Protein AF-A0A9Q0RA51-F1 (afdb_monomer)

Mean predicted aligned error: 15.67 Å

Radius of gyration: 26.25 Å; Cα contacts (8 Å, |Δi|>4): 246; chains: 1; bounding box: 62×31×93 Å

Sequence (171 aa):
MSFWSIKFTDSHTEKLPSGVGLRLTGISLIIENENENQNENQNENQNENQNQNQNQNQNQNQNQNQNQNQNENENINQNQNEIQNQNEIENENKENKEKSDYAFIEIQTKNYRVPLATLRPNICTNFKTNLFFMSKTKIKFNVWKTNSTFIINLMGYYIPIEEEEEEEDLK

InterPro domains:
  IPR041232 Nucleoplasmin-like domain [PF17800] (3-159)

Structure (mmCIF, N/CA/C/O backbone):
data_AF-A0A9Q0RA51-F1
#
_entry.id   AF-A0A9Q0RA51-F1
#
loop_
_atom_site.group_PDB
_atom_site.id
_atom_site.type_symbol
_atom_site.label_atom_id
_atom_site.label_alt_id
_atom_site.label_comp_id
_atom_site.label_asym_id
_atom_site.label_entity_id
_atom_site.label_seq_id
_atom_site.pdbx_PDB_ins_code
_atom_site.Cartn_x
_atom_site.Cartn_y
_atom_site.Cartn_z
_atom_site.occupancy
_atom_site.B_iso_or_equiv
_atom_site.auth_seq_id
_atom_site.auth_comp_id
_atom_site.auth_asym_id
_atom_site.auth_atom_id
_atom_site.pdbx_PDB_model_num
ATOM 1 N N . MET A 1 1 ? -13.437 15.581 9.737 1.00 80.81 1 MET A N 1
ATOM 2 C CA . MET A 1 1 ? -12.569 14.509 9.198 1.00 80.81 1 MET A CA 1
ATOM 3 C C . MET A 1 1 ? -11.249 15.130 8.796 1.00 80.81 1 MET A C 1
ATOM 5 O O . MET A 1 1 ? -11.271 16.191 8.184 1.00 80.81 1 MET A O 1
ATOM 9 N N . SER A 1 2 ? -10.131 14.499 9.143 1.00 88.06 2 SER A N 1
ATOM 10 C CA . SER A 1 2 ? -8.794 15.032 8.847 1.00 88.06 2 SER A CA 1
ATOM 11 C C . SER A 1 2 ? -8.162 14.233 7.716 1.00 88.06 2 SER A C 1
ATOM 13 O O . SER A 1 2 ? -8.120 13.005 7.789 1.00 88.06 2 SER A O 1
ATOM 15 N N . PHE A 1 3 ? -7.705 14.917 6.668 1.00 92.44 3 PHE A N 1
ATOM 16 C CA . PHE A 1 3 ? -6.978 14.293 5.563 1.00 92.44 3 PHE A CA 1
ATOM 17 C C . PHE A 1 3 ? -5.569 13.878 6.004 1.00 92.44 3 PHE A C 1
ATOM 19 O O . PHE A 1 3 ? -4.950 14.554 6.827 1.00 92.44 3 PHE A O 1
ATOM 26 N N . TRP A 1 4 ? -5.060 12.784 5.444 1.00 90.88 4 TRP A N 1
ATOM 27 C CA . TRP A 1 4 ? -3.695 12.319 5.656 1.00 90.88 4 TRP A CA 1
ATOM 28 C C . TRP A 1 4 ? -3.066 11.805 4.361 1.00 90.88 4 TRP A C 1
ATOM 30 O O . TRP A 1 4 ? -3.753 11.312 3.466 1.00 90.88 4 TRP A O 1
ATOM 40 N N . SER A 1 5 ? -1.738 11.907 4.293 1.00 91.88 5 SER A N 1
ATOM 41 C CA . SER A 1 5 ? -0.907 11.386 3.208 1.00 91.88 5 SER A CA 1
ATOM 42 C C . SER A 1 5 ? 0.376 10.821 3.811 1.00 91.88 5 SER A C 1
ATOM 44 O O . SER A 1 5 ? 1.016 11.497 4.615 1.00 91.88 5 SER A O 1
ATOM 46 N N . ILE A 1 6 ? 0.748 9.596 3.444 1.00 90.12 6 ILE A N 1
ATOM 47 C CA . ILE A 1 6 ? 1.961 8.920 3.922 1.00 90.12 6 ILE A CA 1
ATOM 48 C C . ILE A 1 6 ? 2.777 8.488 2.713 1.00 90.12 6 ILE A C 1
ATOM 50 O O . ILE A 1 6 ? 2.277 7.756 1.857 1.00 90.12 6 ILE A O 1
ATOM 54 N N . LYS A 1 7 ? 4.040 8.919 2.672 1.00 92.44 7 LYS A N 1
ATOM 55 C CA . LYS A 1 7 ? 5.005 8.549 1.637 1.00 92.44 7 LYS A CA 1
ATOM 56 C C . LYS A 1 7 ? 5.962 7.481 2.161 1.00 92.44 7 LYS A C 1
ATOM 58 O O . LYS A 1 7 ? 6.516 7.637 3.244 1.00 92.44 7 LYS A O 1
ATOM 63 N N . PHE A 1 8 ? 6.184 6.445 1.364 1.00 89.38 8 PHE A N 1
ATOM 64 C CA . PHE A 1 8 ? 7.149 5.379 1.613 1.00 89.38 8 PHE A CA 1
ATOM 65 C C . PHE A 1 8 ? 8.258 5.474 0.569 1.00 89.38 8 PHE A C 1
ATOM 67 O O . PHE A 1 8 ? 8.010 5.237 -0.614 1.00 89.38 8 PHE A O 1
ATOM 74 N N . THR A 1 9 ? 9.461 5.843 1.006 1.00 87.75 9 THR A N 1
ATOM 75 C CA . THR A 1 9 ? 10.676 5.922 0.175 1.00 87.75 9 THR A CA 1
ATOM 76 C C . THR A 1 9 ? 11.532 4.666 0.281 1.00 87.75 9 THR A C 1
ATOM 78 O O . THR A 1 9 ? 12.479 4.500 -0.478 1.00 87.75 9 THR A O 1
ATOM 81 N N . ASP A 1 10 ? 11.197 3.748 1.178 1.00 84.69 10 ASP A N 1
ATOM 82 C CA . ASP A 1 10 ? 11.805 2.439 1.368 1.00 84.69 10 ASP A CA 1
ATOM 83 C C . ASP A 1 10 ? 10.722 1.397 1.709 1.00 84.69 10 ASP A C 1
ATOM 85 O O . ASP A 1 10 ? 9.533 1.706 1.836 1.00 84.69 10 ASP A O 1
ATOM 89 N N . SER A 1 11 ? 11.121 0.126 1.767 1.00 82.88 11 SER A N 1
ATOM 90 C CA . SER A 1 11 ? 10.237 -0.923 2.276 1.00 82.88 11 SER A CA 1
ATOM 91 C C . SER A 1 11 ? 10.123 -0.752 3.792 1.00 82.88 11 SER A C 1
ATOM 93 O O . SER A 1 11 ? 11.065 -1.061 4.520 1.00 82.88 11 SER A O 1
ATOM 95 N N . HIS A 1 12 ? 8.983 -0.251 4.263 1.00 80.69 12 HIS A N 1
ATOM 96 C CA . HIS A 1 12 ? 8.779 0.150 5.659 1.00 80.69 12 HIS A CA 1
ATOM 97 C C . HIS A 1 12 ? 7.382 -0.228 6.165 1.00 80.69 12 HIS A C 1
ATOM 99 O O . HIS A 1 12 ? 6.472 -0.554 5.394 1.00 80.69 12 HIS A O 1
ATOM 105 N N . THR A 1 13 ? 7.229 -0.197 7.491 1.00 84.38 13 THR A N 1
ATOM 106 C CA . THR A 1 13 ? 5.968 -0.404 8.194 1.00 84.38 13 THR A CA 1
ATOM 107 C C . THR A 1 13 ? 5.533 0.846 8.951 1.00 84.38 13 THR A C 1
ATOM 109 O O . THR A 1 13 ? 6.062 1.130 10.028 1.00 84.38 13 THR A O 1
ATOM 112 N N . GLU A 1 14 ? 4.484 1.520 8.482 1.00 83.00 14 GLU A N 1
ATOM 113 C CA . GLU A 1 14 ? 3.940 2.688 9.184 1.00 83.00 14 GLU A CA 1
ATOM 114 C C . GLU A 1 14 ? 2.807 2.298 10.136 1.00 83.00 14 GLU A C 1
ATOM 116 O O . GLU A 1 14 ? 1.922 1.519 9.768 1.00 83.00 14 GLU A O 1
ATOM 121 N N . LYS A 1 15 ? 2.833 2.819 11.372 1.00 84.56 15 LYS A N 1
ATOM 122 C CA . LYS A 1 15 ? 1.838 2.515 12.413 1.00 84.56 15 LYS A CA 1
ATOM 123 C C . LYS A 1 15 ? 0.894 3.687 12.605 1.00 84.56 15 LYS A C 1
ATOM 125 O O . LYS A 1 15 ? 1.327 4.780 12.946 1.00 84.56 15 LYS A O 1
ATOM 130 N N . LEU A 1 16 ? -0.400 3.413 12.533 1.00 81.69 16 LEU A N 1
ATOM 131 C CA . LEU A 1 16 ? -1.425 4.414 12.786 1.00 81.69 16 LEU A CA 1
ATOM 132 C C . LEU A 1 16 ? -1.996 4.350 14.208 1.00 81.69 16 LEU A C 1
ATOM 134 O O . LEU A 1 16 ? -1.897 3.300 14.865 1.00 81.69 16 LEU A O 1
ATOM 138 N N . PRO A 1 17 ? -2.581 5.466 14.695 1.00 76.75 17 PRO A N 1
ATOM 139 C CA . PRO A 1 17 ? -3.253 5.506 15.987 1.00 76.75 17 PRO A CA 1
ATOM 140 C C . PRO A 1 17 ? -4.320 4.412 16.102 1.00 76.75 17 PRO A C 1
ATOM 142 O O . PRO A 1 17 ? -4.916 3.990 15.112 1.00 76.75 17 PRO A O 1
ATOM 145 N N . SER A 1 18 ? -4.551 3.932 17.320 1.00 81.25 18 SER A N 1
ATOM 146 C CA . SER A 1 18 ? -5.706 3.086 17.635 1.00 81.25 18 SER A CA 1
ATOM 147 C C . SER A 1 18 ? -6.956 3.940 17.845 1.00 81.25 18 SER A C 1
ATOM 149 O O . SER A 1 18 ? -6.833 5.115 18.179 1.00 81.25 18 SER A O 1
ATOM 151 N N . GLY A 1 19 ? -8.143 3.343 17.700 1.00 80.06 19 GLY A N 1
ATOM 152 C CA . GLY A 1 19 ? -9.408 4.032 17.994 1.00 80.06 19 GLY A CA 1
ATOM 153 C C . GLY A 1 19 ? -9.834 5.031 16.917 1.00 80.06 19 GLY A C 1
ATOM 154 O O . GLY A 1 19 ? -10.668 5.891 17.166 1.00 80.06 19 GLY A O 1
ATOM 155 N N . VAL A 1 20 ? -9.267 4.924 15.712 1.00 82.06 20 VAL A N 1
ATOM 156 C CA . VAL A 1 20 ? -9.649 5.741 14.557 1.00 82.06 20 VAL A CA 1
ATOM 157 C C . VAL A 1 20 ? -10.140 4.845 13.425 1.00 82.06 20 VAL A C 1
ATOM 159 O O . VAL A 1 20 ? -9.582 3.775 13.164 1.00 82.06 20 VAL A O 1
ATOM 162 N N . GLY A 1 21 ? -11.189 5.285 12.740 1.00 87.81 21 GLY A N 1
ATOM 163 C CA . GLY A 1 21 ? -11.559 4.767 11.435 1.00 87.81 21 GLY A CA 1
ATOM 164 C C . GLY A 1 21 ? -10.628 5.346 10.376 1.00 87.81 21 GLY A C 1
ATOM 165 O O . GLY A 1 21 ? -10.218 6.506 10.448 1.00 87.81 21 GLY A O 1
ATOM 166 N N . LEU A 1 22 ? -10.285 4.548 9.374 1.00 90.44 22 LEU A N 1
ATOM 167 C CA . LEU A 1 22 ? -9.465 4.977 8.248 1.00 90.44 22 LEU A CA 1
ATOM 168 C C . LEU A 1 22 ? -10.226 4.776 6.957 1.00 90.44 22 LEU A C 1
ATOM 170 O O . LEU A 1 22 ? -10.658 3.667 6.656 1.00 90.44 22 LEU A O 1
ATOM 174 N N . ARG A 1 23 ? -10.326 5.834 6.161 1.00 92.44 23 ARG A N 1
ATOM 175 C CA . ARG A 1 23 ? -10.794 5.752 4.782 1.00 92.44 23 ARG A CA 1
ATOM 176 C C . ARG A 1 23 ? -9.617 5.958 3.848 1.00 92.44 23 ARG A C 1
ATOM 178 O O . ARG A 1 23 ? -9.116 7.073 3.756 1.00 92.44 23 ARG A O 1
ATOM 185 N N . LEU A 1 24 ? -9.181 4.902 3.173 1.00 92.06 24 LEU A N 1
ATOM 186 C CA . LEU A 1 24 ? -8.160 4.970 2.134 1.00 92.06 24 LEU A CA 1
ATOM 187 C C . LEU A 1 24 ? -8.831 5.348 0.813 1.00 92.06 24 LEU A C 1
ATOM 189 O O . LEU A 1 24 ? -9.763 4.667 0.379 1.00 92.06 24 LEU A O 1
ATOM 193 N N . THR A 1 25 ? -8.364 6.428 0.191 1.00 94.19 25 THR A N 1
ATOM 194 C CA . THR A 1 25 ? -8.948 6.955 -1.051 1.00 94.19 25 THR A CA 1
ATOM 195 C C . THR A 1 25 ? -8.041 6.792 -2.263 1.00 94.19 25 THR A C 1
ATOM 197 O O . THR A 1 25 ? -8.520 6.730 -3.397 1.00 94.19 25 THR A O 1
ATOM 200 N N . GLY A 1 26 ? -6.73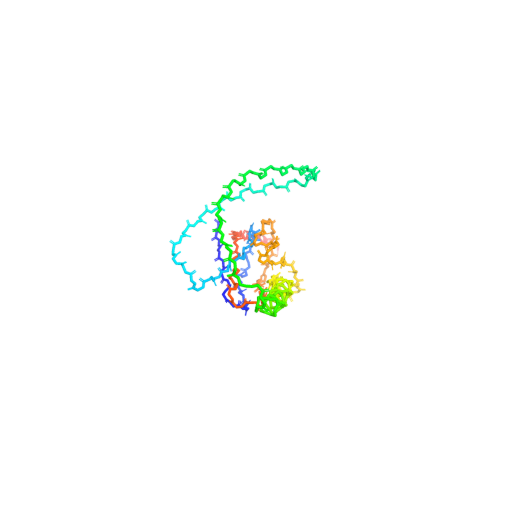3 6.664 -2.045 1.00 93.44 26 GLY A N 1
ATOM 201 C CA . GLY A 1 26 ? -5.784 6.513 -3.135 1.00 93.44 26 GLY A CA 1
ATOM 202 C C . GLY A 1 26 ? -4.468 5.883 -2.711 1.00 93.44 26 GLY A C 1
ATOM 203 O O . GLY A 1 26 ? -4.010 6.039 -1.577 1.00 93.44 26 GLY A O 1
ATOM 204 N N . ILE A 1 27 ? -3.871 5.182 -3.666 1.00 93.25 27 ILE A N 1
ATOM 205 C CA . ILE A 1 27 ? -2.516 4.645 -3.619 1.00 93.25 27 ILE A CA 1
ATOM 206 C C . ILE A 1 27 ? -1.839 5.074 -4.920 1.00 93.25 27 ILE A C 1
ATOM 208 O O . ILE A 1 27 ? -2.378 4.824 -5.999 1.00 93.25 27 ILE A O 1
ATOM 212 N N . SER A 1 28 ? -0.671 5.694 -4.827 1.00 92.88 28 SER A N 1
ATOM 213 C CA . SER A 1 28 ? 0.093 6.159 -5.985 1.00 92.88 28 SER A CA 1
ATOM 214 C C . SER A 1 28 ? 1.535 5.671 -5.915 1.00 92.88 28 SER A C 1
ATOM 216 O O . SER A 1 28 ? 2.126 5.647 -4.841 1.00 92.88 28 SER A O 1
ATOM 218 N N . LEU A 1 29 ? 2.095 5.313 -7.063 1.00 92.06 29 LEU A N 1
ATOM 219 C CA . LEU A 1 29 ? 3.494 4.990 -7.299 1.00 92.06 29 LEU A CA 1
ATOM 220 C C . LEU A 1 29 ? 4.119 6.140 -8.089 1.00 92.06 29 LEU A C 1
ATOM 222 O O . LEU A 1 29 ? 3.664 6.479 -9.180 1.00 92.06 29 LEU A O 1
ATOM 226 N N . ILE A 1 30 ? 5.169 6.716 -7.523 1.00 90.94 30 ILE A N 1
ATOM 227 C CA . ILE A 1 30 ? 5.984 7.780 -8.100 1.00 90.94 30 ILE A CA 1
ATOM 228 C C . ILE A 1 30 ? 7.389 7.206 -8.290 1.00 90.94 30 ILE A C 1
ATOM 230 O O . ILE A 1 30 ? 7.863 6.450 -7.445 1.00 90.94 30 ILE A O 1
ATOM 234 N N . ILE A 1 31 ? 8.044 7.536 -9.398 1.00 87.06 31 ILE A N 1
ATOM 235 C CA . ILE A 1 31 ? 9.407 7.088 -9.695 1.00 87.06 31 ILE A CA 1
ATOM 236 C C . ILE A 1 31 ? 10.312 8.308 -9.572 1.00 87.06 31 ILE A C 1
ATOM 238 O O . ILE A 1 31 ? 10.120 9.281 -10.301 1.00 87.06 31 ILE A O 1
ATOM 242 N N . GLU A 1 32 ? 11.262 8.279 -8.640 1.00 80.62 32 GLU A N 1
ATOM 243 C CA . GLU A 1 32 ? 12.309 9.300 -8.581 1.00 80.62 32 GLU A CA 1
ATOM 244 C C . GLU A 1 32 ? 13.327 9.031 -9.690 1.00 80.62 32 GLU A C 1
ATOM 246 O O . GLU A 1 32 ? 14.146 8.119 -9.594 1.00 80.62 32 GLU A O 1
ATOM 251 N N . ASN A 1 33 ? 13.270 9.822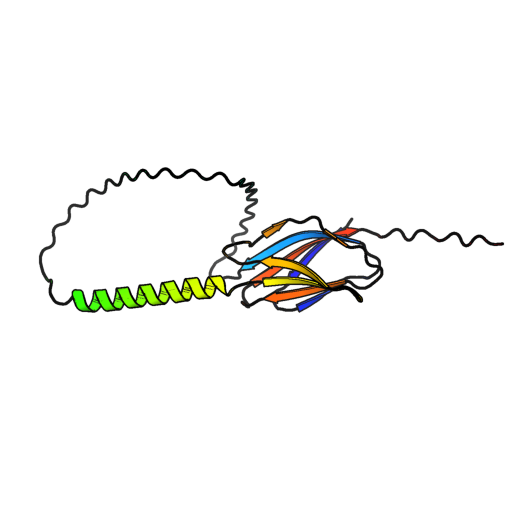 -10.760 1.00 71.81 33 ASN A N 1
ATOM 252 C CA . ASN A 1 33 ? 14.371 9.904 -11.710 1.00 71.81 33 ASN A CA 1
ATOM 253 C C . ASN A 1 33 ? 15.376 10.932 -11.175 1.00 71.81 33 ASN A C 1
ATOM 255 O O . ASN A 1 33 ? 15.027 12.094 -10.990 1.00 71.81 33 ASN A O 1
ATOM 259 N N . GLU A 1 34 ? 16.628 10.523 -10.950 1.00 50.34 34 GLU A N 1
ATOM 260 C CA . GLU A 1 34 ? 17.704 11.412 -10.466 1.00 50.34 34 GLU A CA 1
ATOM 261 C C . GLU A 1 34 ? 18.098 12.513 -11.475 1.00 50.34 34 GLU A C 1
ATOM 263 O O . GLU A 1 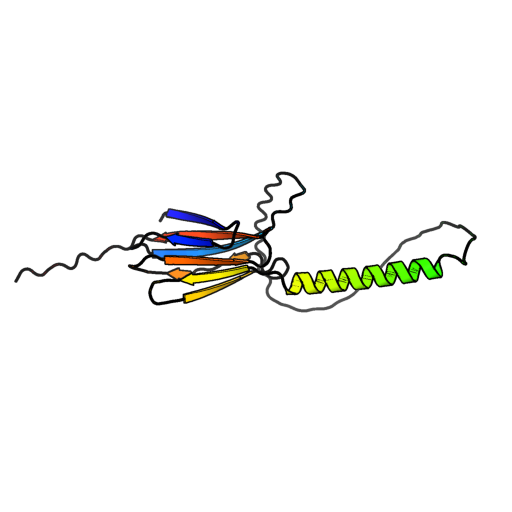34 ? 18.866 13.411 -11.138 1.00 50.34 34 GLU A O 1
ATOM 268 N N . ASN A 1 35 ? 17.543 12.495 -12.693 1.00 47.88 35 ASN A N 1
ATOM 269 C CA . ASN A 1 35 ? 17.740 13.530 -13.701 1.00 47.88 35 ASN A CA 1
ATOM 270 C C . ASN A 1 35 ? 16.422 14.256 -14.020 1.00 47.88 35 ASN A C 1
ATOM 272 O O . ASN A 1 35 ? 15.499 13.658 -14.566 1.00 47.88 35 ASN A O 1
ATOM 276 N N . GLU A 1 36 ? 16.449 15.564 -13.746 1.00 39.25 36 GLU A N 1
ATOM 277 C CA . GLU A 1 36 ? 15.548 16.654 -14.161 1.00 39.25 36 GLU A CA 1
ATOM 278 C C . GLU A 1 36 ? 14.556 17.214 -13.125 1.00 39.25 36 GLU A C 1
ATOM 280 O O . GLU A 1 36 ? 13.541 16.625 -12.775 1.00 39.25 36 GLU A O 1
ATOM 285 N N . ASN A 1 37 ? 14.902 18.437 -12.699 1.00 37.09 37 ASN A N 1
ATOM 286 C CA . ASN A 1 37 ? 14.069 19.629 -12.529 1.00 37.09 37 ASN A CA 1
ATOM 287 C C . ASN A 1 37 ? 12.614 19.467 -12.072 1.00 37.09 37 ASN A C 1
ATOM 289 O O . ASN A 1 37 ? 11.775 18.858 -12.725 1.00 37.09 37 ASN A O 1
ATOM 293 N N . GLN A 1 38 ? 12.314 20.224 -11.014 1.00 37.22 38 GLN A N 1
ATOM 294 C CA . GLN A 1 38 ? 10.992 20.681 -10.596 1.00 37.22 38 GLN A CA 1
ATOM 295 C C . GLN A 1 38 ? 10.066 20.975 -11.789 1.00 37.22 38 GLN A C 1
ATOM 297 O O . GLN A 1 38 ? 10.051 22.080 -12.322 1.00 37.22 38 GLN A O 1
ATOM 302 N N . ASN A 1 39 ? 9.253 20.001 -12.178 1.00 35.75 39 ASN A N 1
ATOM 303 C CA . ASN A 1 39 ? 8.016 20.253 -12.893 1.00 35.75 39 ASN A CA 1
ATOM 304 C C . ASN A 1 39 ? 6.907 19.583 -12.092 1.00 35.75 39 ASN A C 1
ATOM 306 O O . ASN A 1 39 ? 6.676 18.377 -12.175 1.00 35.75 39 ASN A O 1
ATOM 310 N N . GLU A 1 40 ? 6.244 20.399 -11.275 1.00 38.56 40 GLU A N 1
ATOM 311 C CA . GLU A 1 40 ? 4.941 20.113 -10.688 1.00 38.56 40 GLU A CA 1
ATOM 312 C C . GLU A 1 40 ? 3.912 19.929 -11.813 1.00 38.56 40 GLU A C 1
ATOM 314 O O . GLU A 1 40 ? 3.090 20.799 -12.077 1.00 38.56 40 GLU A O 1
ATOM 319 N N . ASN A 1 41 ? 3.930 18.789 -12.502 1.00 35.44 41 ASN A N 1
ATOM 320 C CA . ASN A 1 41 ? 2.797 18.402 -13.329 1.00 35.44 41 ASN A CA 1
ATOM 321 C C . ASN A 1 41 ? 1.762 17.725 -12.432 1.00 35.44 41 ASN A C 1
ATOM 323 O O . ASN A 1 41 ? 1.742 16.504 -12.259 1.00 35.44 41 ASN A O 1
ATOM 327 N N . GLN A 1 42 ? 0.874 18.552 -11.876 1.00 40.44 42 GLN A N 1
ATOM 328 C CA . GLN A 1 42 ? -0.486 18.154 -11.524 1.00 40.44 42 GLN A CA 1
ATOM 329 C C . GLN A 1 42 ? -1.207 17.687 -12.798 1.00 40.44 42 GLN A C 1
ATOM 331 O O . GLN A 1 42 ? -2.011 18.410 -13.373 1.00 40.44 42 GLN A O 1
ATOM 336 N N . ASN A 1 43 ? -0.918 16.476 -13.274 1.00 34.94 43 ASN A N 1
ATOM 337 C CA . ASN A 1 43 ? -1.755 15.854 -14.290 1.00 34.94 43 ASN A CA 1
ATOM 338 C C . ASN A 1 43 ? -2.926 15.157 -13.593 1.00 34.94 43 ASN A C 1
ATOM 340 O O . ASN A 1 43 ? -2.879 13.967 -13.273 1.00 34.94 43 ASN A O 1
ATOM 344 N N . GLU A 1 44 ? -3.998 15.923 -13.378 1.00 38.62 44 GLU A N 1
ATOM 345 C CA . GLU A 1 44 ? -5.361 15.410 -13.245 1.00 38.62 44 GLU A CA 1
ATOM 346 C C . GLU A 1 44 ? -5.787 14.732 -14.559 1.00 38.62 44 GLU A C 1
ATOM 348 O O . GLU A 1 44 ? -6.635 15.230 -15.289 1.00 38.62 44 GLU A O 1
ATOM 353 N N . ASN A 1 45 ? -5.222 13.569 -14.888 1.00 34.06 45 ASN A N 1
ATOM 354 C CA . ASN A 1 45 ? -5.797 12.742 -15.944 1.00 34.06 45 ASN A CA 1
ATOM 355 C C . ASN A 1 45 ? -6.875 11.838 -15.342 1.00 34.06 45 ASN A C 1
ATOM 357 O O . ASN A 1 45 ? -6.620 10.731 -14.860 1.00 34.06 45 ASN A O 1
ATOM 361 N N . GLN A 1 46 ? -8.112 12.340 -15.375 1.00 37.91 46 GLN A N 1
ATOM 362 C CA . GLN A 1 46 ? -9.315 11.514 -15.402 1.00 37.91 46 GLN A CA 1
ATOM 363 C C . GLN A 1 46 ? -9.323 10.709 -16.710 1.00 37.91 46 GLN A C 1
ATOM 365 O O . GLN A 1 46 ? -9.930 11.121 -17.688 1.00 37.91 46 GLN A O 1
ATOM 370 N N . ASN A 1 47 ? -8.650 9.559 -16.743 1.00 33.44 47 ASN A N 1
ATOM 371 C CA . ASN A 1 47 ? -8.901 8.570 -17.789 1.00 33.44 47 ASN A CA 1
ATOM 372 C C . ASN A 1 47 ? -9.910 7.544 -17.264 1.00 33.44 47 ASN A C 1
ATOM 374 O O . ASN A 1 47 ? -9.548 6.515 -16.694 1.00 33.44 47 ASN A O 1
ATOM 378 N N . GLU A 1 48 ? -11.194 7.848 -17.458 1.00 41.50 48 GLU A N 1
ATOM 379 C CA . GLU A 1 48 ? -12.206 6.819 -17.679 1.00 41.50 48 GLU A CA 1
ATOM 380 C C . GLU A 1 48 ? -11.913 6.197 -19.046 1.00 41.50 48 GLU A C 1
ATOM 382 O O . GLU A 1 48 ? -12.337 6.727 -20.067 1.00 41.50 48 GLU A O 1
ATOM 387 N N . ASN A 1 49 ? -11.164 5.095 -19.096 1.00 34.06 49 ASN A N 1
ATOM 388 C CA . ASN A 1 49 ? -11.092 4.315 -20.327 1.00 34.06 49 ASN A CA 1
ATOM 389 C C . ASN A 1 49 ? -11.852 3.004 -20.144 1.00 34.06 49 ASN A C 1
ATOM 391 O O . ASN A 1 49 ? -11.339 2.007 -19.632 1.00 34.06 49 ASN A O 1
ATOM 395 N N . GLN A 1 50 ? -13.123 3.060 -20.549 1.00 37.94 50 GLN A N 1
ATOM 396 C CA . GLN A 1 50 ? -13.904 1.894 -20.921 1.00 37.94 50 GLN A CA 1
ATOM 397 C C . GLN A 1 50 ? -13.241 1.245 -22.137 1.00 37.94 50 GLN A C 1
ATOM 399 O O . GLN A 1 50 ? -13.015 1.872 -23.167 1.00 37.94 50 GLN A O 1
ATOM 404 N N . ASN A 1 51 ? -12.939 -0.038 -22.003 1.00 35.03 51 ASN A N 1
ATOM 405 C CA . ASN A 1 51 ? -12.477 -0.895 -23.082 1.00 35.03 51 ASN A CA 1
ATOM 406 C C . ASN A 1 51 ? -13.487 -0.881 -24.250 1.00 35.03 51 ASN A C 1
ATOM 408 O O . ASN A 1 51 ? -14.562 -1.464 -24.115 1.00 35.0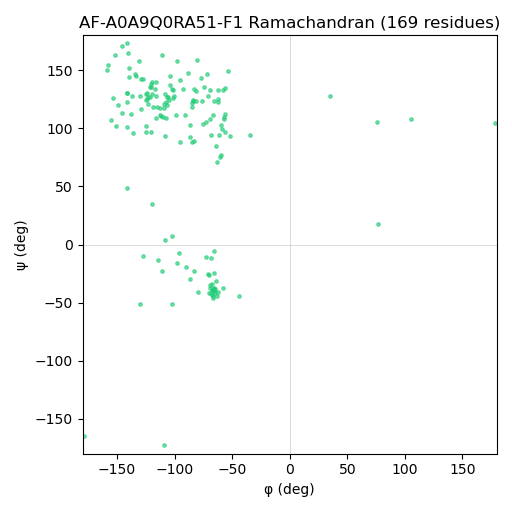3 51 ASN A O 1
ATOM 412 N N . GLN A 1 52 ? -13.132 -0.312 -25.407 1.00 33.34 52 GLN A N 1
ATOM 413 C CA . GLN A 1 52 ? -13.661 -0.760 -26.699 1.00 33.34 52 GLN A CA 1
ATOM 414 C C . GLN A 1 52 ? -12.556 -0.799 -27.755 1.00 33.34 52 GLN A C 1
ATOM 416 O O . GLN A 1 52 ? -11.997 0.200 -28.190 1.00 33.34 52 GLN A O 1
ATOM 421 N N . ASN A 1 53 ? -12.259 -2.031 -28.139 1.00 37.00 53 ASN A N 1
ATOM 422 C CA . ASN A 1 53 ? -11.382 -2.440 -29.214 1.00 37.00 53 ASN A CA 1
ATOM 423 C C . ASN A 1 53 ? -11.992 -2.005 -30.562 1.00 37.00 53 ASN A C 1
ATOM 425 O O . ASN A 1 53 ? -13.104 -2.437 -30.863 1.00 37.00 53 ASN A O 1
ATOM 429 N N . GLN A 1 54 ? -11.282 -1.235 -31.392 1.00 31.91 54 GLN A N 1
ATOM 430 C CA . GLN A 1 54 ? -11.458 -1.271 -32.850 1.00 31.91 54 GLN A CA 1
ATOM 431 C C . GLN A 1 54 ? -10.184 -0.807 -33.569 1.00 31.91 54 GLN A C 1
ATOM 433 O O . GLN A 1 54 ? -9.817 0.363 -33.597 1.00 31.91 54 GLN A O 1
ATOM 438 N N . ASN A 1 55 ? -9.515 -1.795 -34.154 1.00 36.81 55 ASN A N 1
ATOM 439 C CA . ASN A 1 55 ? -8.421 -1.682 -35.107 1.00 36.81 55 ASN A CA 1
ATOM 440 C C . ASN A 1 55 ? -8.908 -0.964 -36.380 1.00 36.81 55 ASN A C 1
ATOM 442 O O . ASN A 1 55 ? -9.788 -1.506 -37.044 1.00 36.81 55 ASN A O 1
ATOM 446 N N . GLN A 1 56 ? -8.295 0.155 -36.785 1.00 30.08 56 GLN A N 1
ATOM 447 C CA . GLN A 1 56 ? -8.136 0.502 -38.205 1.00 30.08 56 GLN A CA 1
ATOM 448 C C . GLN A 1 56 ? -6.815 1.241 -38.441 1.00 30.08 56 GLN A C 1
ATOM 450 O O . GLN A 1 56 ? -6.582 2.357 -37.992 1.00 30.08 56 GLN A O 1
ATOM 455 N N . ASN A 1 57 ? -5.954 0.549 -39.175 1.00 35.75 57 ASN A N 1
ATOM 456 C CA . ASN A 1 57 ? -4.658 0.969 -39.669 1.00 35.75 57 ASN A CA 1
ATOM 457 C C . ASN A 1 57 ? -4.871 1.800 -40.951 1.00 35.75 57 ASN A C 1
ATOM 459 O O . ASN A 1 57 ? -5.444 1.268 -41.901 1.00 35.75 57 ASN A O 1
ATOM 463 N N . GLN A 1 58 ? -4.391 3.047 -41.028 1.00 30.30 58 GLN A N 1
ATOM 464 C CA . GLN A 1 58 ? -4.087 3.702 -42.311 1.00 30.30 58 GLN A CA 1
ATOM 465 C C . GLN A 1 58 ? -2.810 4.542 -42.204 1.00 30.30 58 GLN A C 1
ATOM 467 O O . GLN A 1 58 ? -2.792 5.659 -41.697 1.00 30.30 58 GLN A O 1
ATOM 472 N N . ASN A 1 59 ? -1.735 3.954 -42.724 1.00 34.22 59 ASN A N 1
ATOM 473 C CA . ASN A 1 59 ? -0.468 4.594 -43.047 1.00 34.22 59 ASN A CA 1
ATOM 474 C C . ASN A 1 59 ? -0.645 5.513 -44.271 1.00 34.22 59 ASN A C 1
ATOM 476 O O . ASN A 1 59 ? -1.038 5.028 -45.332 1.00 34.22 59 ASN A O 1
ATOM 480 N N . GLN A 1 60 ? -0.243 6.783 -44.177 1.00 30.52 60 GLN A N 1
ATOM 481 C CA . GLN A 1 60 ? 0.247 7.545 -45.332 1.00 30.52 60 GLN A CA 1
ATOM 482 C C . GLN A 1 60 ? 1.501 8.331 -44.939 1.00 30.52 60 GLN A C 1
ATOM 484 O O . GLN A 1 60 ? 1.439 9.425 -44.389 1.00 30.52 60 GLN A O 1
ATOM 489 N N . ASN A 1 61 ? 2.653 7.735 -45.244 1.00 30.73 61 ASN A N 1
ATOM 490 C CA . ASN A 1 61 ? 3.953 8.392 -45.259 1.00 30.73 61 ASN A CA 1
ATOM 491 C C . ASN A 1 61 ? 4.124 9.094 -46.618 1.00 30.73 61 ASN A C 1
ATOM 493 O O . ASN A 1 61 ? 4.093 8.429 -47.653 1.00 30.73 61 ASN A O 1
ATOM 497 N N . GLN A 1 62 ? 4.368 10.405 -46.627 1.00 30.47 62 GLN A N 1
ATOM 498 C CA . GLN A 1 62 ? 5.028 11.084 -47.746 1.00 30.47 62 GLN A CA 1
ATOM 499 C C . GLN A 1 62 ? 6.300 11.750 -47.225 1.00 30.47 62 GLN A C 1
ATOM 501 O O . GLN A 1 62 ? 6.261 12.851 -46.689 1.00 30.47 62 GLN A O 1
ATOM 506 N N . ASN A 1 63 ? 7.433 11.068 -47.397 1.00 30.34 63 ASN A N 1
ATOM 507 C CA . ASN A 1 63 ? 8.760 11.653 -47.244 1.00 30.34 63 ASN A CA 1
ATOM 508 C C . ASN A 1 63 ? 9.396 11.727 -48.638 1.00 30.34 63 ASN A C 1
ATOM 510 O O . ASN A 1 63 ? 9.720 10.697 -49.229 1.00 30.34 63 ASN A O 1
ATOM 514 N N . GLN A 1 64 ? 9.555 12.937 -49.179 1.00 31.92 64 GLN A N 1
ATOM 515 C CA . GLN A 1 64 ? 10.451 13.183 -50.308 1.00 31.92 64 GLN A CA 1
ATOM 516 C C . GLN A 1 64 ? 11.846 13.457 -49.745 1.00 31.92 64 GLN A C 1
ATOM 518 O O . GLN A 1 64 ? 12.109 14.548 -49.252 1.00 31.92 64 GLN A O 1
ATOM 523 N N . ASN A 1 65 ? 12.739 12.471 -49.827 1.00 31.89 65 ASN A N 1
ATOM 524 C CA . ASN A 1 65 ? 14.168 12.672 -49.605 1.00 31.89 65 ASN A CA 1
ATOM 525 C C . ASN A 1 65 ? 14.892 12.470 -50.939 1.00 31.89 65 ASN A C 1
ATOM 527 O O . ASN A 1 65 ? 14.967 11.354 -51.450 1.00 31.89 65 ASN A O 1
ATOM 531 N N . GLN A 1 66 ? 15.421 13.553 -51.506 1.00 38.69 66 GLN A N 1
ATOM 532 C CA . GLN A 1 66 ? 16.519 13.481 -52.462 1.00 38.69 66 GLN A CA 1
ATOM 533 C C . GLN A 1 66 ? 17.803 13.783 -51.698 1.00 38.69 66 GLN A C 1
ATOM 535 O O . GLN A 1 66 ? 18.025 14.918 -51.294 1.00 38.69 66 GLN A O 1
ATOM 540 N N . ASN A 1 67 ? 18.661 12.781 -51.530 1.00 32.88 67 ASN A N 1
ATOM 541 C CA . ASN A 1 67 ? 20.092 13.036 -51.504 1.00 32.88 67 ASN A CA 1
ATOM 542 C C . ASN A 1 67 ? 20.846 11.829 -52.056 1.00 32.88 67 ASN A C 1
ATOM 544 O O . ASN A 1 67 ? 20.731 10.708 -51.564 1.00 32.88 67 ASN A O 1
ATOM 548 N N . GLN A 1 68 ? 21.579 12.096 -53.133 1.00 42.06 68 GLN A N 1
ATOM 549 C CA . GLN A 1 68 ? 22.577 11.214 -53.712 1.00 42.06 68 GLN A CA 1
ATOM 550 C C . GLN A 1 68 ? 23.769 11.138 -52.755 1.00 42.06 68 GLN A C 1
ATOM 552 O O . GLN A 1 68 ? 24.275 12.175 -52.341 1.00 42.06 68 GLN A O 1
ATOM 557 N N . ASN A 1 69 ? 24.261 9.935 -52.468 1.00 34.75 69 ASN A N 1
ATOM 558 C CA . ASN A 1 69 ? 25.695 9.728 -52.292 1.00 34.75 69 ASN A CA 1
ATOM 559 C C . ASN A 1 69 ? 26.071 8.281 -52.623 1.00 34.75 69 ASN A C 1
ATOM 561 O O . ASN A 1 69 ? 25.472 7.329 -52.126 1.00 34.75 69 ASN A O 1
ATOM 565 N N . GLN A 1 70 ? 27.037 8.157 -53.531 1.00 42.31 70 GLN A N 1
ATOM 566 C CA . GLN A 1 70 ? 27.674 6.919 -53.966 1.00 42.31 70 GLN A CA 1
ATOM 567 C C . GLN A 1 70 ? 28.872 6.585 -53.061 1.00 42.31 70 GLN A C 1
ATOM 569 O O . GLN A 1 70 ? 29.603 7.484 -52.661 1.00 42.31 70 GLN A O 1
ATOM 574 N N . ASN A 1 71 ? 29.094 5.273 -52.900 1.00 40.97 71 ASN A N 1
ATOM 575 C CA . ASN A 1 71 ? 30.316 4.560 -52.492 1.00 40.97 71 ASN A CA 1
ATOM 576 C C . ASN A 1 71 ? 30.740 4.562 -51.010 1.00 40.97 71 ASN A C 1
ATOM 578 O O . ASN A 1 71 ? 31.327 5.519 -50.529 1.00 40.97 71 ASN A O 1
ATOM 582 N N . GLU A 1 72 ? 30.539 3.418 -50.337 1.00 40.31 72 GLU A N 1
ATOM 583 C CA . GLU A 1 72 ? 31.591 2.441 -49.950 1.00 40.31 72 GLU A CA 1
ATOM 584 C C . GLU A 1 72 ? 30.937 1.284 -49.160 1.00 40.31 72 GLU A C 1
ATOM 586 O O . GLU A 1 72 ? 30.521 1.450 -48.017 1.00 40.31 72 GLU A O 1
ATOM 591 N N . ASN A 1 73 ? 30.765 0.114 -49.789 1.00 47.97 73 ASN A N 1
ATOM 592 C CA . ASN A 1 73 ? 29.734 -0.859 -49.394 1.00 47.97 73 ASN A CA 1
ATOM 593 C C . ASN A 1 73 ? 30.250 -2.245 -48.961 1.00 47.97 73 ASN A C 1
ATOM 595 O O . ASN A 1 73 ? 29.586 -3.240 -49.234 1.00 47.97 73 ASN A O 1
ATOM 599 N N . GLU A 1 74 ? 31.405 -2.351 -48.294 1.00 47.41 74 GLU A N 1
ATOM 600 C CA . GLU A 1 74 ? 31.900 -3.678 -47.860 1.00 47.41 74 GLU A CA 1
ATOM 601 C C . GLU A 1 74 ? 32.262 -3.820 -46.372 1.00 47.41 74 GLU A C 1
ATOM 603 O O . GLU A 1 74 ? 32.376 -4.946 -45.901 1.00 47.41 74 GLU A O 1
ATOM 608 N N . ASN A 1 75 ? 32.315 -2.740 -45.579 1.00 44.28 75 ASN A N 1
ATOM 609 C CA . ASN A 1 75 ? 32.619 -2.834 -44.134 1.00 44.28 75 ASN A CA 1
ATOM 610 C C . ASN A 1 75 ? 31.413 -2.572 -43.203 1.00 44.28 75 ASN A C 1
ATOM 612 O O . ASN A 1 75 ? 31.545 -2.559 -41.982 1.00 44.28 75 ASN A O 1
ATOM 616 N N . ILE A 1 76 ? 30.217 -2.366 -43.767 1.00 47.34 76 ILE A N 1
ATOM 617 C CA . ILE A 1 76 ? 29.002 -2.018 -43.006 1.00 47.34 76 ILE A CA 1
ATOM 618 C C . ILE A 1 76 ? 28.258 -3.269 -42.496 1.00 47.34 76 ILE A C 1
ATOM 620 O O . ILE A 1 76 ? 27.658 -3.232 -41.423 1.00 47.34 76 ILE A O 1
ATOM 624 N N . ASN A 1 77 ? 28.345 -4.405 -43.200 1.00 44.75 77 ASN A N 1
ATOM 625 C CA . ASN A 1 77 ? 27.536 -5.592 -42.881 1.00 44.75 77 ASN A CA 1
ATOM 626 C C . ASN A 1 77 ? 27.940 -6.328 -41.590 1.00 44.75 77 ASN A C 1
ATOM 628 O O . ASN A 1 77 ? 27.098 -6.989 -40.989 1.00 44.75 77 ASN A O 1
ATOM 632 N N . GLN A 1 78 ? 29.195 -6.233 -41.135 1.00 46.97 78 GLN A N 1
ATOM 633 C CA . GLN A 1 78 ? 29.592 -6.834 -39.850 1.00 46.97 78 GLN A CA 1
ATOM 634 C C . GLN A 1 78 ? 29.185 -5.951 -38.666 1.00 46.97 78 GLN A C 1
ATOM 636 O O . GLN A 1 78 ? 28.619 -6.450 -37.697 1.00 46.97 78 GLN A O 1
ATOM 641 N N . ASN A 1 79 ? 29.355 -4.633 -38.795 1.00 46.56 79 ASN A N 1
ATOM 642 C CA . ASN A 1 79 ? 28.976 -3.679 -37.752 1.00 46.56 79 ASN A CA 1
ATOM 643 C C . ASN A 1 79 ? 27.449 -3.601 -37.556 1.00 46.56 79 ASN A C 1
ATOM 645 O O . ASN A 1 79 ? 26.975 -3.445 -36.435 1.00 46.56 79 ASN A O 1
ATOM 649 N N . GLN A 1 80 ? 26.654 -3.761 -38.623 1.00 49.47 80 GLN A N 1
ATOM 650 C CA . GLN A 1 80 ? 25.190 -3.788 -38.510 1.00 49.47 80 GLN A CA 1
ATOM 651 C C . GLN A 1 80 ? 24.665 -5.016 -37.755 1.00 49.47 80 GLN A C 1
ATOM 653 O O . GLN A 1 80 ? 23.752 -4.866 -36.948 1.00 49.47 80 GLN A O 1
ATOM 658 N N . ASN A 1 81 ? 25.254 -6.202 -37.949 1.00 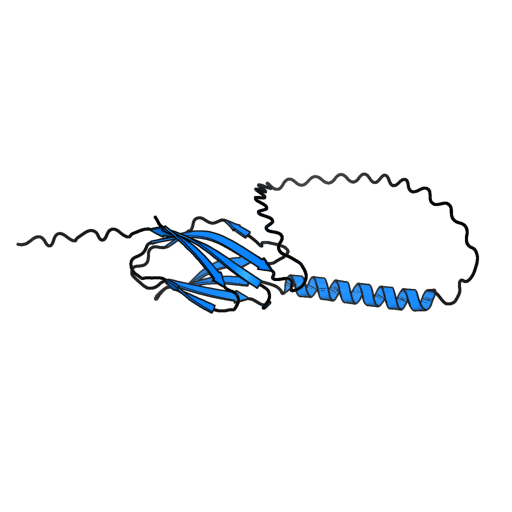50.44 81 ASN A N 1
ATOM 659 C CA . ASN A 1 81 ? 24.827 -7.409 -37.230 1.00 50.44 81 ASN A CA 1
ATOM 660 C C . ASN A 1 81 ? 25.173 -7.355 -35.733 1.00 50.44 81 ASN A C 1
ATOM 662 O O . ASN A 1 81 ? 24.397 -7.837 -34.909 1.00 50.44 81 ASN A O 1
ATOM 666 N N . GLU A 1 82 ? 26.302 -6.745 -35.359 1.00 52.03 82 GLU A N 1
ATOM 667 C CA . GLU A 1 82 ? 26.651 -6.548 -33.946 1.00 52.03 82 GLU A CA 1
ATOM 668 C C . GLU A 1 82 ? 25.737 -5.520 -33.267 1.00 52.03 82 GLU A C 1
ATOM 670 O O . GLU A 1 82 ? 25.255 -5.770 -32.162 1.00 52.03 82 GLU A O 1
ATOM 675 N N . ILE A 1 83 ? 25.421 -4.412 -33.947 1.00 54.34 83 ILE A N 1
ATOM 676 C CA . ILE A 1 83 ? 24.484 -3.397 -33.439 1.00 54.34 83 ILE A CA 1
ATOM 677 C C . ILE A 1 83 ? 23.062 -3.968 -33.327 1.00 54.34 83 ILE A C 1
ATOM 679 O O . ILE A 1 83 ? 22.366 -3.701 -32.349 1.00 54.34 83 ILE A O 1
ATOM 683 N N . GLN A 1 84 ? 22.619 -4.778 -34.292 1.00 52.06 84 GLN A N 1
ATOM 684 C CA . GLN A 1 84 ? 21.284 -5.376 -34.259 1.00 52.06 84 GLN A CA 1
ATOM 685 C C . GLN A 1 84 ? 21.147 -6.409 -33.127 1.00 52.06 84 GLN A C 1
ATOM 687 O O . GLN A 1 84 ? 20.168 -6.352 -32.386 1.00 52.06 84 GLN A O 1
ATOM 692 N N . ASN A 1 85 ? 22.160 -7.257 -32.907 1.00 51.97 85 ASN A N 1
ATOM 693 C CA . ASN A 1 85 ? 22.183 -8.185 -31.769 1.00 51.97 85 ASN A CA 1
ATOM 694 C C . ASN A 1 85 ? 22.247 -7.464 -30.412 1.00 51.97 85 ASN A C 1
ATOM 696 O O . ASN A 1 85 ? 21.598 -7.895 -29.461 1.00 51.97 85 ASN A O 1
ATOM 700 N N . GLN A 1 86 ? 23.003 -6.365 -30.295 1.00 53.41 86 GLN A N 1
ATOM 701 C CA . GLN A 1 86 ? 23.036 -5.577 -29.056 1.00 53.41 86 GLN A CA 1
ATOM 702 C C . GLN A 1 86 ? 21.676 -4.935 -28.754 1.00 53.41 86 GLN A C 1
ATOM 704 O O . GLN A 1 86 ? 21.214 -5.008 -27.617 1.00 53.41 86 GLN A O 1
ATOM 709 N N . ASN A 1 87 ? 21.000 -4.394 -29.771 1.00 56.12 87 ASN A N 1
ATOM 710 C CA . ASN A 1 87 ? 19.671 -3.800 -29.615 1.00 56.12 87 ASN A CA 1
ATOM 711 C C . ASN A 1 87 ? 18.599 -4.840 -29.245 1.00 56.12 87 ASN A C 1
ATOM 713 O O . ASN A 1 87 ? 17.709 -4.542 -28.451 1.00 56.12 87 ASN A O 1
ATOM 717 N N . GLU A 1 88 ? 18.660 -6.058 -29.792 1.00 57.22 88 GLU A N 1
ATOM 718 C CA . GLU A 1 88 ? 17.733 -7.140 -29.423 1.00 57.22 88 GLU A CA 1
ATOM 719 C C . GLU A 1 88 ? 17.942 -7.592 -27.968 1.00 57.22 88 GLU A C 1
ATOM 721 O O . GLU A 1 88 ? 16.974 -7.676 -27.210 1.00 57.22 88 GLU A O 1
ATOM 726 N N . ILE A 1 89 ? 19.195 -7.765 -27.530 1.00 58.34 89 ILE A N 1
ATOM 727 C CA . ILE A 1 89 ? 19.525 -8.134 -26.142 1.00 58.34 89 ILE A CA 1
ATOM 728 C C . ILE A 1 89 ? 19.139 -7.020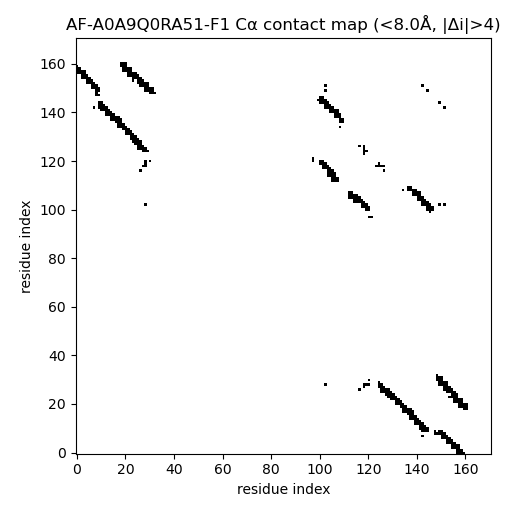 -25.154 1.00 58.34 89 ILE A C 1
ATOM 730 O O . ILE A 1 89 ? 18.654 -7.299 -24.054 1.00 58.34 89 ILE A O 1
ATOM 734 N N . GLU A 1 90 ? 19.339 -5.750 -25.509 1.00 57.41 90 GLU A N 1
ATOM 735 C CA . GLU A 1 90 ? 18.952 -4.621 -24.657 1.00 57.41 90 GLU A CA 1
ATOM 736 C C . GLU A 1 90 ? 17.424 -4.511 -24.519 1.00 57.41 90 GLU A C 1
ATOM 738 O O . GLU A 1 90 ? 16.918 -4.293 -23.414 1.00 57.41 90 GLU A O 1
ATOM 743 N N . ASN A 1 91 ? 16.680 -4.759 -25.601 1.00 57.19 91 ASN A N 1
ATOM 744 C CA . ASN A 1 91 ? 15.218 -4.770 -25.579 1.00 57.19 91 ASN A CA 1
ATOM 745 C C . ASN A 1 91 ? 14.650 -5.940 -24.763 1.00 57.19 91 ASN A C 1
ATOM 747 O O . ASN A 1 91 ? 13.763 -5.715 -23.937 1.00 57.19 91 ASN A O 1
ATOM 751 N N . GLU A 1 92 ? 15.186 -7.157 -24.904 1.00 56.09 92 GLU A N 1
ATOM 752 C CA . GLU A 1 92 ? 14.765 -8.299 -24.077 1.00 56.09 92 GLU A CA 1
ATOM 753 C C . GLU A 1 92 ? 15.060 -8.068 -22.588 1.00 56.09 92 GLU A C 1
ATOM 755 O O . GLU A 1 92 ? 14.230 -8.364 -21.723 1.00 56.09 92 GLU A O 1
ATOM 760 N N . ASN A 1 93 ? 16.219 -7.490 -22.264 1.00 57.34 93 ASN A N 1
ATOM 761 C CA . ASN A 1 93 ? 16.576 -7.174 -20.882 1.00 57.34 93 ASN A CA 1
ATOM 762 C C . ASN A 1 93 ? 15.678 -6.086 -20.287 1.00 57.34 93 ASN A C 1
ATOM 764 O O . ASN A 1 93 ? 15.290 -6.179 -19.119 1.00 57.34 93 ASN A O 1
ATOM 768 N N . LYS A 1 94 ? 15.311 -5.073 -21.077 1.00 59.94 94 LYS A N 1
ATOM 769 C CA . LYS A 1 94 ? 14.390 -4.021 -20.645 1.00 59.94 94 LYS A CA 1
ATOM 770 C C . LYS A 1 94 ? 12.984 -4.573 -20.410 1.00 59.94 94 LYS A C 1
ATOM 772 O O . LYS A 1 94 ? 12.411 -4.331 -19.351 1.00 59.94 94 LYS A O 1
ATOM 777 N N . GLU A 1 95 ? 12.465 -5.387 -21.325 1.00 58.19 95 GLU A N 1
ATOM 778 C CA . GLU A 1 95 ? 11.131 -5.982 -21.193 1.00 58.19 95 GLU A CA 1
ATOM 779 C C . GLU A 1 95 ? 11.047 -6.966 -20.009 1.00 58.19 95 GLU A C 1
ATOM 781 O O . GLU A 1 95 ? 10.060 -6.991 -19.267 1.00 58.19 95 GLU A O 1
ATOM 786 N N . ASN A 1 96 ? 12.108 -7.742 -19.767 1.00 59.62 96 ASN A N 1
ATOM 787 C CA . ASN A 1 96 ? 12.184 -8.633 -18.608 1.00 59.62 96 ASN A CA 1
ATOM 788 C C . ASN A 1 96 ? 12.302 -7.862 -17.286 1.00 59.62 96 ASN A C 1
ATOM 790 O O . ASN A 1 96 ? 11.667 -8.241 -16.297 1.00 59.62 96 ASN A O 1
ATOM 794 N N . LYS A 1 97 ? 13.046 -6.749 -17.266 1.00 59.22 97 LYS A N 1
ATOM 795 C CA . LYS A 1 97 ? 13.135 -5.866 -16.096 1.00 59.22 97 LYS A CA 1
ATOM 796 C C . LYS A 1 97 ? 11.777 -5.241 -15.768 1.00 59.22 97 LYS A C 1
ATOM 798 O O . LYS A 1 97 ? 11.352 -5.286 -14.614 1.00 59.22 97 LYS A O 1
ATOM 803 N N . GLU A 1 98 ? 11.046 -4.767 -16.774 1.00 60.09 98 GLU A N 1
ATOM 804 C CA . GLU A 1 98 ? 9.705 -4.188 -16.612 1.00 60.09 98 GLU A CA 1
ATOM 805 C C . GLU A 1 98 ? 8.659 -5.198 -16.109 1.00 60.09 98 GLU A C 1
ATOM 807 O O . GLU A 1 98 ? 7.757 -4.832 -15.353 1.00 60.09 98 GLU A O 1
ATOM 812 N N . LYS A 1 99 ? 8.795 -6.487 -16.453 1.00 63.62 99 LYS A N 1
ATOM 813 C CA . LYS A 1 99 ? 7.943 -7.557 -15.896 1.00 63.62 99 LYS A CA 1
ATOM 814 C C . LYS A 1 99 ? 8.229 -7.844 -14.421 1.00 63.62 99 LYS A C 1
ATOM 816 O O . LYS A 1 99 ? 7.333 -8.318 -13.718 1.00 63.62 99 LYS A O 1
ATOM 821 N N . SER A 1 100 ? 9.451 -7.572 -13.964 1.00 75.31 100 SER A N 1
ATOM 822 C CA . SER A 1 100 ? 9.896 -7.853 -12.596 1.00 75.31 100 SER A CA 1
ATOM 823 C C . SER A 1 100 ? 9.657 -6.704 -11.617 1.00 75.31 100 SER A C 1
ATOM 825 O O . SER A 1 100 ? 9.604 -6.949 -10.415 1.00 75.31 100 SER A O 1
ATOM 827 N N . ASP A 1 101 ? 9.466 -5.479 -12.113 1.00 90.25 101 ASP A N 1
ATOM 828 C CA . ASP A 1 101 ? 9.368 -4.300 -11.264 1.00 90.25 101 ASP A CA 1
ATOM 829 C C . ASP A 1 101 ? 7.951 -4.065 -10.723 1.00 90.25 101 ASP A C 1
ATOM 831 O O . ASP A 1 101 ? 6.995 -3.840 -11.470 1.00 90.25 101 ASP A O 1
ATOM 835 N N . TYR A 1 102 ? 7.803 -4.104 -9.396 1.00 91.94 102 TYR A N 1
ATOM 836 C CA . TYR A 1 102 ? 6.527 -3.861 -8.729 1.00 91.94 102 TYR A CA 1
ATOM 837 C C . TYR A 1 102 ? 6.688 -3.297 -7.314 1.00 91.94 102 TYR A C 1
ATOM 839 O O . TYR A 1 102 ? 7.733 -3.406 -6.669 1.00 91.94 102 TYR A O 1
ATOM 847 N N . ALA A 1 103 ? 5.593 -2.730 -6.815 1.00 93.00 103 ALA A N 1
ATOM 848 C CA . ALA A 1 103 ? 5.384 -2.464 -5.404 1.00 93.00 103 ALA A CA 1
ATOM 849 C C . ALA A 1 103 ? 4.120 -3.179 -4.926 1.00 93.00 103 ALA A C 1
ATOM 851 O O . ALA A 1 103 ? 3.091 -3.157 -5.598 1.00 93.00 103 ALA A O 1
ATOM 852 N N . PHE A 1 104 ? 4.188 -3.816 -3.766 1.00 94.50 104 PHE A N 1
ATOM 853 C CA . PHE A 1 104 ? 3.076 -4.501 -3.125 1.00 94.50 104 PHE A CA 1
ATOM 854 C C . PHE A 1 104 ? 2.769 -3.824 -1.793 1.00 94.50 104 PHE A C 1
ATOM 856 O O . PHE A 1 104 ? 3.677 -3.513 -1.021 1.00 94.50 104 PHE A O 1
ATOM 863 N N . ILE A 1 105 ? 1.486 -3.582 -1.542 1.00 94.88 105 ILE A N 1
ATOM 864 C CA . ILE A 1 105 ? 1.002 -2.919 -0.338 1.00 94.88 105 ILE A CA 1
ATOM 865 C C . ILE A 1 105 ? -0.015 -3.832 0.333 1.00 94.88 105 ILE A C 1
ATOM 867 O O . ILE A 1 105 ? -0.977 -4.272 -0.302 1.00 94.88 105 ILE A O 1
ATOM 871 N N . GLU A 1 106 ? 0.147 -4.051 1.634 1.00 94.75 106 GLU A N 1
ATOM 872 C CA . GLU A 1 106 ? -0.866 -4.692 2.469 1.00 94.75 106 GLU A CA 1
ATOM 873 C C . GLU A 1 106 ? -1.128 -3.881 3.740 1.00 94.75 106 GLU A C 1
ATOM 875 O O . GLU A 1 106 ? -0.287 -3.112 4.217 1.00 94.75 106 GLU A O 1
ATOM 880 N N . ILE A 1 107 ? -2.300 -4.107 4.322 1.00 92.06 107 ILE A N 1
ATOM 881 C CA . ILE A 1 107 ? -2.641 -3.644 5.661 1.00 92.06 107 ILE A CA 1
ATOM 882 C C . ILE A 1 107 ? -2.584 -4.818 6.634 1.00 92.06 107 ILE A C 1
ATOM 884 O O . ILE A 1 107 ? -3.070 -5.914 6.352 1.00 92.06 107 ILE A O 1
ATOM 888 N N . GLN A 1 108 ? -2.012 -4.580 7.807 1.00 90.75 108 GLN A N 1
ATOM 889 C CA . GLN A 1 108 ? -1.921 -5.551 8.881 1.00 90.75 108 GLN A CA 1
ATOM 890 C C . GLN A 1 108 ? -2.518 -4.985 10.174 1.00 90.75 108 GLN A C 1
ATOM 892 O O . GLN A 1 108 ? -2.153 -3.910 10.648 1.00 90.75 108 GLN A O 1
ATOM 897 N N . THR A 1 109 ? -3.402 -5.762 10.790 1.00 88.56 109 THR A N 1
ATOM 898 C CA . THR A 1 109 ? -3.871 -5.576 12.169 1.00 88.56 109 THR A CA 1
ATOM 899 C C . THR A 1 109 ? -3.296 -6.684 13.055 1.00 88.56 109 THR A C 1
ATOM 901 O O . THR A 1 109 ? -2.460 -7.478 12.617 1.00 88.56 109 THR A O 1
ATOM 904 N N . LYS A 1 110 ? -3.732 -6.772 14.318 1.00 86.88 110 LYS A N 1
ATOM 905 C CA . LYS A 1 110 ? -3.351 -7.889 15.197 1.00 86.88 110 LYS A CA 1
ATOM 906 C C . LYS A 1 110 ? -3.754 -9.254 14.618 1.00 86.88 110 LYS A C 1
ATOM 908 O O . LYS A 1 110 ? -2.991 -10.203 14.757 1.00 86.88 110 LYS A O 1
ATOM 913 N N . ASN A 1 111 ? -4.919 -9.332 13.970 1.00 88.19 111 ASN A N 1
ATOM 914 C CA . ASN A 1 111 ? -5.542 -10.603 13.581 1.00 88.19 111 ASN A CA 1
ATOM 915 C C . ASN A 1 111 ? -5.622 -10.812 12.065 1.00 88.19 111 ASN A C 1
ATOM 917 O O . ASN A 1 111 ? -5.902 -11.920 11.622 1.00 88.19 111 ASN A O 1
ATOM 921 N N . TYR A 1 112 ? -5.395 -9.766 11.270 1.00 88.50 112 TYR A N 1
ATOM 922 C CA . TYR A 1 112 ? -5.623 -9.809 9.830 1.00 88.50 112 TYR A CA 1
ATOM 923 C C . TYR A 1 112 ? -4.449 -9.222 9.062 1.00 88.50 112 TYR A C 1
ATOM 925 O O . TYR A 1 112 ? -3.848 -8.235 9.489 1.00 88.50 112 TYR A O 1
ATOM 933 N N . ARG A 1 113 ? -4.180 -9.813 7.899 1.00 92.88 113 ARG A N 1
ATOM 934 C CA . ARG A 1 113 ? -3.358 -9.252 6.829 1.00 92.88 113 ARG A CA 1
ATOM 935 C C . ARG A 1 113 ? -4.200 -9.227 5.571 1.00 92.88 113 ARG A C 1
ATOM 937 O O . ARG A 1 113 ? -4.772 -10.254 5.214 1.00 92.88 113 ARG A O 1
ATOM 944 N N . VAL A 1 114 ? -4.317 -8.062 4.949 1.00 91.62 114 VAL A N 1
ATOM 945 C CA . VAL A 1 114 ? -5.164 -7.873 3.774 1.00 91.62 114 VAL A CA 1
ATOM 946 C C . VAL A 1 114 ? -4.341 -7.199 2.675 1.00 91.62 114 VAL A C 1
ATOM 948 O O . VAL A 1 114 ? -3.894 -6.067 2.876 1.00 91.62 114 VAL A O 1
ATOM 951 N N . PRO A 1 115 ? -4.127 -7.863 1.524 1.00 94.19 115 PRO A N 1
ATOM 952 C CA . PRO A 1 115 ? -3.487 -7.234 0.374 1.00 94.19 115 PRO A CA 1
ATOM 953 C C . PRO A 1 115 ? -4.350 -6.070 -0.121 1.00 94.19 115 PRO A C 1
ATOM 955 O O . PRO A 1 115 ? -5.562 -6.219 -0.270 1.00 94.19 115 PRO A O 1
ATOM 958 N N . LEU A 1 116 ? -3.733 -4.914 -0.372 1.00 92.06 116 LEU A N 1
ATOM 959 C CA . LEU A 1 116 ? -4.434 -3.722 -0.855 1.00 92.06 116 LEU A CA 1
ATOM 960 C C . LEU A 1 116 ? -4.233 -3.504 -2.348 1.00 92.06 116 LEU A C 1
ATOM 962 O O . LEU A 1 116 ? -5.204 -3.310 -3.074 1.00 92.06 116 LEU A O 1
ATOM 966 N N . ALA A 1 117 ? -2.980 -3.510 -2.804 1.00 93.12 117 ALA A N 1
ATOM 967 C CA . ALA A 1 117 ? -2.654 -3.252 -4.199 1.00 93.12 117 ALA A CA 1
ATOM 968 C C . ALA A 1 117 ? -1.288 -3.822 -4.583 1.00 93.12 117 ALA A C 1
ATOM 970 O O . ALA A 1 117 ? -0.384 -3.947 -3.757 1.00 93.12 117 ALA A O 1
ATOM 971 N N . THR A 1 118 ? -1.148 -4.114 -5.875 1.00 93.69 118 THR A N 1
ATOM 972 C CA . THR A 1 118 ? 0.145 -4.293 -6.540 1.00 93.69 118 THR A CA 1
ATOM 973 C C . THR A 1 118 ? 0.251 -3.232 -7.623 1.00 93.69 118 THR A C 1
ATOM 975 O O . THR A 1 118 ? -0.579 -3.200 -8.531 1.00 93.69 118 THR A O 1
ATOM 978 N N . LEU A 1 119 ? 1.242 -2.356 -7.515 1.00 91.81 119 LEU A N 1
ATOM 979 C CA . LEU A 1 119 ? 1.514 -1.295 -8.475 1.00 91.81 119 LEU A CA 1
ATOM 980 C C . LEU A 1 119 ? 2.714 -1.670 -9.334 1.00 91.81 119 LEU A C 1
ATOM 982 O O . LEU A 1 119 ? 3.655 -2.310 -8.863 1.00 91.81 119 LEU A O 1
ATOM 986 N N . ARG A 1 120 ? 2.672 -1.269 -10.600 1.00 90.25 120 ARG A N 1
ATOM 987 C CA . ARG A 1 120 ? 3.739 -1.502 -11.575 1.00 90.25 120 ARG A CA 1
ATOM 988 C C . ARG A 1 120 ? 3.880 -0.259 -12.453 1.00 90.25 120 ARG A C 1
ATOM 990 O O . ARG A 1 120 ? 2.853 0.173 -12.983 1.00 90.25 120 ARG A O 1
ATOM 997 N N . PRO A 1 121 ? 5.097 0.280 -12.650 1.00 86.00 121 PRO A N 1
ATOM 998 C CA . PRO A 1 121 ? 5.348 1.505 -13.417 1.00 86.00 121 PRO A CA 1
ATOM 999 C C . PRO A 1 121 ? 4.594 1.614 -14.742 1.00 86.00 121 PRO A C 1
ATOM 1001 O O . PRO A 1 121 ? 3.992 2.640 -15.033 1.00 86.00 121 PRO A O 1
ATOM 1004 N N . ASN A 1 122 ? 4.571 0.525 -15.509 1.00 81.81 122 ASN A N 1
ATOM 1005 C CA . ASN A 1 122 ? 4.064 0.532 -16.881 1.00 81.81 122 ASN A CA 1
ATOM 1006 C C . ASN A 1 122 ? 2.656 -0.068 -17.008 1.00 81.81 122 ASN A C 1
ATOM 1008 O O . ASN A 1 122 ? 2.180 -0.290 -18.115 1.00 81.81 122 ASN A O 1
ATOM 1012 N N . ILE A 1 123 ? 1.993 -0.375 -15.885 1.00 84.88 123 ILE A N 1
ATOM 1013 C CA . ILE A 1 123 ? 0.665 -1.012 -15.885 1.00 84.88 123 ILE A CA 1
ATOM 1014 C C . ILE A 1 123 ? -0.307 -0.254 -14.981 1.00 84.88 123 ILE A C 1
ATOM 1016 O O . ILE A 1 123 ? -1.412 0.075 -15.400 1.00 84.88 123 ILE A O 1
ATOM 1020 N N . CYS A 1 124 ? 0.077 0.012 -13.733 1.00 83.25 124 CYS A N 1
ATOM 1021 C CA . CYS A 1 124 ? -0.781 0.667 -12.753 1.00 83.25 124 CYS A CA 1
ATOM 1022 C C . CYS A 1 124 ? 0.079 1.451 -11.764 1.00 83.25 124 CYS A C 1
ATOM 1024 O O . CYS A 1 124 ? 0.677 0.876 -10.852 1.00 83.25 124 CYS A O 1
ATOM 1026 N N . THR A 1 125 ? 0.138 2.767 -11.957 1.00 88.62 125 THR A N 1
ATOM 1027 C CA . THR A 1 125 ? 0.827 3.700 -11.055 1.00 88.62 125 THR A CA 1
ATOM 1028 C C . THR A 1 125 ? -0.122 4.384 -10.088 1.00 88.62 125 THR A C 1
ATOM 1030 O O . THR A 1 125 ? 0.323 4.927 -9.089 1.00 88.62 125 THR A O 1
ATOM 1033 N N . ASN A 1 126 ? -1.429 4.354 -10.341 1.00 88.94 126 ASN A N 1
ATOM 1034 C CA . ASN A 1 126 ? -2.427 4.987 -9.491 1.00 88.94 126 ASN A CA 1
ATOM 1035 C C . ASN A 1 126 ? -3.620 4.057 -9.306 1.00 88.94 126 ASN A C 1
ATOM 1037 O O . ASN A 1 126 ? -4.225 3.602 -10.273 1.00 88.94 126 ASN A O 1
ATOM 1041 N N . PHE A 1 127 ? -3.990 3.828 -8.053 1.00 88.12 127 PHE A N 1
ATOM 1042 C CA . PHE A 1 127 ? -5.134 3.024 -7.670 1.00 88.12 127 PHE A CA 1
ATOM 1043 C C . PHE A 1 127 ? -6.051 3.857 -6.778 1.00 88.12 127 PHE A C 1
ATOM 1045 O O . PHE A 1 127 ? -5.776 4.080 -5.596 1.00 88.12 127 PHE A O 1
ATOM 1052 N N . LYS A 1 128 ? -7.144 4.353 -7.366 1.00 91.12 128 LYS A N 1
ATOM 1053 C CA . LYS A 1 128 ? -8.226 4.986 -6.609 1.00 91.12 128 LYS A CA 1
ATOM 1054 C C . LYS A 1 128 ? -9.011 3.901 -5.896 1.00 91.12 128 LYS A C 1
ATOM 1056 O O . LYS A 1 128 ? -9.343 2.876 -6.483 1.00 91.12 128 LYS A O 1
ATOM 1061 N N . THR A 1 129 ? -9.320 4.137 -4.633 1.00 88.19 129 THR A N 1
ATOM 1062 C CA . THR A 1 129 ? -10.057 3.174 -3.829 1.00 88.19 129 THR A CA 1
ATOM 1063 C C . THR A 1 129 ? -10.974 3.887 -2.851 1.00 88.19 129 THR A C 1
ATOM 1065 O O . THR A 1 129 ? -10.967 5.108 -2.744 1.00 88.19 129 THR A O 1
ATOM 1068 N N . ASN A 1 130 ? -11.833 3.135 -2.184 1.00 91.00 130 ASN A N 1
ATOM 1069 C CA . ASN A 1 130 ? -12.719 3.666 -1.161 1.00 91.00 130 ASN A CA 1
ATOM 1070 C C . ASN A 1 130 ? -12.833 2.668 -0.011 1.00 91.00 130 ASN A C 1
ATOM 1072 O O . ASN A 1 130 ? -13.926 2.271 0.390 1.00 91.00 130 ASN A O 1
ATOM 1076 N N . LEU A 1 131 ? -11.679 2.193 0.456 1.00 90.69 131 LEU A N 1
ATOM 1077 C CA . LEU A 1 131 ? -11.619 1.178 1.497 1.00 90.69 131 LEU A CA 1
ATOM 1078 C C . LEU A 1 131 ? -11.752 1.836 2.859 1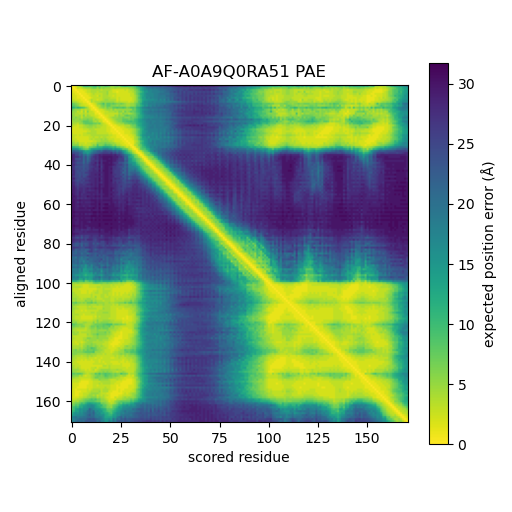.00 90.69 131 LEU A C 1
ATOM 1080 O O . LEU A 1 131 ? -11.090 2.831 3.153 1.00 90.69 131 LEU A O 1
ATOM 1084 N N . PHE A 1 132 ? -12.604 1.251 3.688 1.00 89.62 132 PHE A N 1
ATOM 1085 C CA . PHE A 1 132 ? -12.842 1.706 5.042 1.00 89.62 132 PHE A CA 1
ATOM 1086 C C . PHE A 1 132 ? -12.409 0.633 6.033 1.00 89.62 132 PHE A C 1
ATOM 1088 O O . PHE A 1 132 ? -12.808 -0.526 5.926 1.00 89.62 132 PHE A O 1
ATOM 1095 N N . PHE A 1 133 ? -11.585 1.031 6.996 1.00 85.94 133 PHE A N 1
ATOM 1096 C CA . PHE A 1 133 ? -11.048 0.162 8.030 1.00 85.94 133 PHE A CA 1
ATOM 1097 C C . PHE A 1 133 ? -11.411 0.729 9.391 1.00 85.94 133 PHE A C 1
ATOM 1099 O O . PHE A 1 133 ? -11.008 1.836 9.740 1.00 85.94 133 PHE A O 1
ATOM 1106 N N . MET A 1 134 ? -12.132 -0.062 10.175 1.00 84.50 134 MET A N 1
ATOM 1107 C CA . MET A 1 134 ? -12.403 0.226 11.577 1.00 84.50 134 MET A CA 1
ATOM 1108 C C . MET A 1 134 ? -11.563 -0.713 12.419 1.00 84.50 134 MET A C 1
ATOM 1110 O O . MET A 1 134 ? -11.681 -1.933 12.310 1.00 84.50 134 MET A O 1
ATOM 1114 N N . SER A 1 135 ? -10.691 -0.154 13.252 1.00 80.69 135 SER A N 1
ATOM 1115 C CA . SER A 1 135 ? -9.885 -0.954 14.162 1.00 80.69 135 SER A CA 1
ATOM 1116 C C . SER A 1 135 ? -9.741 -0.255 15.504 1.00 80.69 135 SER A C 1
ATOM 1118 O O . SER A 1 135 ? -9.174 0.830 15.612 1.00 80.69 135 SER A O 1
ATOM 1120 N N . LYS A 1 136 ? -10.160 -0.953 16.562 1.00 82.81 136 LYS A N 1
ATOM 1121 C CA . LYS A 1 136 ? -9.823 -0.591 17.947 1.00 82.81 136 LYS A CA 1
ATOM 1122 C C . LYS A 1 136 ? -8.330 -0.800 18.248 1.00 82.81 136 LYS A C 1
ATOM 1124 O O . LYS A 1 136 ? -7.822 -0.352 19.267 1.00 82.81 136 LYS A O 1
ATOM 1129 N N . THR A 1 137 ? -7.602 -1.480 17.359 1.00 84.50 137 THR A N 1
ATOM 1130 C CA . THR A 1 137 ? -6.165 -1.761 17.491 1.00 84.50 137 THR A CA 1
ATOM 1131 C C . THR A 1 137 ? -5.333 -0.985 16.474 1.00 84.50 137 THR A C 1
ATOM 1133 O O . THR A 1 137 ? -5.854 -0.503 15.470 1.00 84.50 137 THR A O 1
ATOM 1136 N N . LYS A 1 138 ? -4.021 -0.892 16.709 1.00 86.50 138 LYS A N 1
ATOM 1137 C CA . LYS A 1 138 ? -3.089 -0.245 15.778 1.00 86.50 138 LYS A CA 1
ATOM 1138 C C . LYS A 1 138 ? -3.135 -0.915 14.405 1.00 86.50 138 LYS A C 1
ATOM 1140 O O . LYS A 1 138 ? -3.036 -2.140 14.303 1.00 86.50 138 LYS A O 1
ATOM 1145 N N . ILE A 1 139 ? -3.223 -0.089 13.375 1.00 88.56 139 ILE A N 1
ATOM 1146 C CA . ILE A 1 139 ? -3.127 -0.498 11.977 1.00 88.56 139 ILE A CA 1
ATOM 1147 C C . ILE A 1 139 ? -1.686 -0.313 11.512 1.00 88.56 139 ILE A C 1
ATOM 1149 O O . ILE A 1 139 ? -1.017 0.644 11.907 1.00 88.56 139 ILE A O 1
ATOM 1153 N N . LYS A 1 140 ? -1.209 -1.245 10.691 1.00 92.44 140 LYS A N 1
ATOM 1154 C CA . LYS A 1 140 ? 0.094 -1.191 10.038 1.00 92.44 140 LYS A CA 1
ATOM 1155 C C . LYS A 1 140 ? -0.085 -1.230 8.530 1.00 92.44 140 LYS A C 1
ATOM 1157 O O . LYS A 1 140 ? -0.832 -2.076 8.047 1.00 92.44 140 LYS A O 1
ATOM 1162 N N . PHE A 1 141 ? 0.631 -0.387 7.803 1.00 93.25 141 PHE A N 1
ATOM 1163 C CA . PHE A 1 141 ? 0.824 -0.568 6.365 1.00 93.25 141 PHE A CA 1
ATOM 1164 C C . PHE A 1 141 ? 2.192 -1.172 6.136 1.00 93.25 141 PHE A C 1
ATOM 1166 O O . PHE A 1 141 ? 3.164 -0.623 6.640 1.00 93.25 141 PHE A O 1
ATOM 1173 N N . ASN A 1 142 ? 2.262 -2.273 5.396 1.00 92.50 142 ASN A N 1
ATOM 1174 C CA . ASN A 1 142 ? 3.529 -2.831 4.947 1.00 92.50 142 ASN A CA 1
ATOM 1175 C C . ASN A 1 142 ? 3.652 -2.578 3.445 1.00 92.50 142 ASN A C 1
ATOM 1177 O O . ASN A 1 142 ? 2.726 -2.877 2.684 1.00 92.50 142 ASN A O 1
ATOM 1181 N N . VAL A 1 143 ? 4.793 -2.028 3.039 1.00 93.94 143 VAL A N 1
ATOM 1182 C CA . VAL A 1 143 ? 5.115 -1.771 1.636 1.00 93.94 143 VAL A CA 1
ATOM 1183 C C . VAL A 1 143 ? 6.372 -2.546 1.273 1.00 93.94 143 VAL A C 1
ATOM 1185 O O . VAL A 1 143 ? 7.388 -2.452 1.959 1.00 93.94 143 VAL A O 1
ATOM 1188 N N . TRP A 1 144 ? 6.301 -3.293 0.176 1.00 93.75 144 TRP A N 1
ATOM 1189 C CA . TRP A 1 144 ? 7.443 -3.970 -0.428 1.00 93.75 144 TRP A CA 1
ATOM 1190 C C . TRP A 1 144 ? 7.629 -3.478 -1.845 1.00 93.75 144 TRP A C 1
ATOM 1192 O O . TRP A 1 144 ? 6.658 -3.350 -2.586 1.00 93.75 144 TRP A O 1
ATOM 1202 N N . LYS A 1 145 ? 8.875 -3.249 -2.239 1.00 91.94 145 LYS A N 1
ATOM 1203 C CA . LYS A 1 145 ? 9.219 -2.795 -3.583 1.00 91.94 145 LYS A CA 1
ATOM 1204 C C . LYS A 1 145 ? 10.469 -3.491 -4.094 1.00 91.94 145 LYS A C 1
ATOM 1206 O O . LYS A 1 145 ? 11.385 -3.768 -3.322 1.00 91.94 145 LYS A O 1
ATOM 1211 N N . THR A 1 146 ? 10.491 -3.764 -5.392 1.00 90.00 146 THR A N 1
ATOM 1212 C CA . THR A 1 146 ? 11.651 -4.352 -6.080 1.00 90.00 146 THR A CA 1
ATOM 1213 C C . THR A 1 146 ? 12.691 -3.306 -6.466 1.00 90.00 146 THR A C 1
ATOM 1215 O O . THR A 1 146 ? 13.863 -3.634 -6.614 1.00 90.00 146 THR A O 1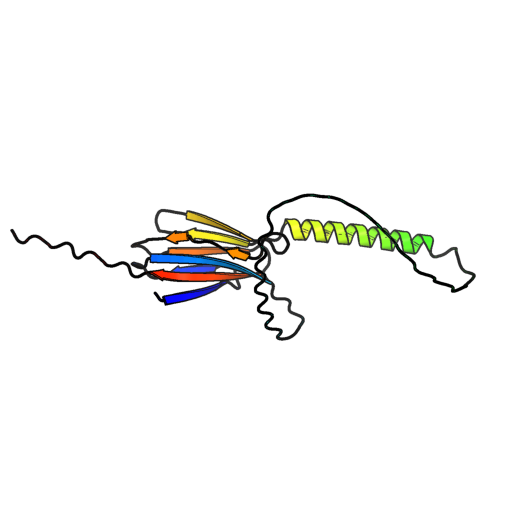
ATOM 1218 N N . ASN A 1 147 ? 12.273 -2.045 -6.588 1.00 85.56 147 ASN A N 1
ATOM 1219 C CA . ASN A 1 147 ? 13.105 -0.943 -7.044 1.00 85.56 147 ASN A CA 1
ATOM 1220 C C . ASN A 1 147 ? 13.142 0.169 -5.986 1.00 85.56 147 ASN A C 1
ATOM 1222 O O . ASN A 1 147 ? 12.103 0.644 -5.525 1.00 85.56 147 ASN A O 1
ATOM 1226 N N . SER A 1 148 ? 14.342 0.593 -5.585 1.00 82.06 148 SER A N 1
ATOM 1227 C CA . SER A 1 148 ? 14.528 1.617 -4.552 1.00 82.06 148 SER A CA 1
ATOM 1228 C C . SER A 1 148 ? 14.012 2.995 -4.967 1.00 82.06 148 SER A C 1
ATOM 1230 O O . SER A 1 148 ? 13.606 3.745 -4.089 1.00 82.06 148 SER A O 1
ATOM 1232 N N . THR A 1 149 ? 13.927 3.291 -6.264 1.00 87.88 149 THR A N 1
ATOM 1233 C CA . THR A 1 149 ? 13.428 4.579 -6.791 1.00 87.88 149 THR A CA 1
ATOM 1234 C C . THR A 1 149 ? 11.914 4.759 -6.653 1.00 87.88 149 THR A C 1
ATOM 1236 O O . THR A 1 149 ? 11.391 5.852 -6.864 1.00 87.88 149 THR A O 1
ATOM 1239 N N . PHE A 1 150 ? 11.180 3.697 -6.301 1.00 91.88 150 PHE A N 1
ATOM 1240 C CA . PHE A 1 150 ? 9.734 3.775 -6.125 1.00 91.88 150 PHE A CA 1
ATOM 1241 C C . PHE A 1 150 ? 9.377 4.460 -4.811 1.00 91.88 150 PHE A C 1
ATOM 1243 O O . PHE A 1 150 ? 9.736 3.989 -3.727 1.00 91.88 150 PHE A O 1
ATOM 1250 N N . ILE A 1 151 ? 8.587 5.521 -4.923 1.00 91.62 151 ILE A N 1
ATOM 1251 C CA . ILE A 1 151 ? 7.901 6.168 -3.818 1.00 91.62 151 ILE A CA 1
ATOM 1252 C C . ILE A 1 151 ? 6.432 5.790 -3.870 1.00 91.62 151 ILE A C 1
ATOM 1254 O O . ILE A 1 151 ? 5.750 6.038 -4.863 1.00 91.62 151 ILE A O 1
ATOM 1258 N N . ILE A 1 152 ? 5.926 5.234 -2.773 1.00 93.38 152 ILE A N 1
ATOM 1259 C CA . ILE A 1 152 ? 4.500 4.939 -2.632 1.00 93.38 152 ILE A CA 1
ATOM 1260 C C . ILE A 1 152 ? 3.847 6.014 -1.783 1.00 93.38 152 ILE A C 1
ATOM 1262 O O . ILE A 1 152 ? 4.285 6.264 -0.665 1.00 93.38 152 ILE A O 1
ATOM 1266 N N . ASN A 1 153 ? 2.785 6.631 -2.289 1.00 93.81 153 ASN A N 1
ATOM 1267 C CA . ASN A 1 153 ? 1.961 7.559 -1.530 1.00 93.81 153 ASN A CA 1
ATOM 1268 C C . ASN A 1 153 ? 0.598 6.928 -1.232 1.00 93.81 153 ASN A C 1
ATOM 1270 O O . ASN A 1 153 ? -0.145 6.584 -2.150 1.00 93.81 153 ASN A O 1
ATOM 1274 N N . LEU A 1 154 ? 0.268 6.800 0.050 1.00 94.31 154 LEU A N 1
ATOM 1275 C CA . LEU A 1 154 ? -1.061 6.423 0.527 1.00 94.31 154 LEU A CA 1
ATOM 1276 C C . LEU A 1 154 ? -1.784 7.679 0.995 1.00 94.31 154 LEU A C 1
ATOM 1278 O O . LEU A 1 154 ? -1.211 8.461 1.751 1.00 94.31 154 LEU A O 1
ATOM 1282 N N . MET A 1 155 ? -3.035 7.864 0.581 1.00 93.88 155 MET A N 1
ATOM 1283 C CA . MET A 1 155 ? -3.826 9.035 0.960 1.00 93.88 155 MET A CA 1
ATOM 1284 C C . MET A 1 155 ? -5.237 8.658 1.401 1.00 93.88 155 MET A C 1
ATOM 1286 O O . MET A 1 155 ? -5.836 7.703 0.893 1.00 93.88 155 MET A O 1
ATOM 1290 N N . GLY A 1 156 ? -5.775 9.415 2.354 1.00 93.94 156 GLY A N 1
ATOM 1291 C CA . GLY A 1 156 ? -7.064 9.099 2.944 1.00 93.94 156 GLY A CA 1
ATOM 1292 C C . GLY A 1 156 ? -7.541 10.090 3.996 1.00 93.94 156 GLY A C 1
ATOM 1293 O O . GLY A 1 156 ? -7.034 11.202 4.120 1.00 93.94 156 GLY A O 1
ATOM 1294 N N . TYR A 1 157 ? -8.537 9.665 4.769 1.00 92.88 157 TYR A N 1
ATOM 1295 C CA . TYR A 1 157 ? -9.108 10.435 5.870 1.00 92.88 157 TYR A CA 1
ATOM 1296 C C . TYR A 1 157 ? -9.122 9.621 7.161 1.00 92.88 157 TYR A C 1
ATOM 1298 O O . TYR A 1 157 ? -9.396 8.417 7.145 1.00 92.88 157 TYR A O 1
ATOM 1306 N N . TYR A 1 158 ? -8.864 10.295 8.281 1.00 90.50 158 TYR A N 1
ATOM 1307 C CA . TYR A 1 158 ? -9.204 9.797 9.607 1.00 90.50 158 TYR A CA 1
ATOM 1308 C C . TYR A 1 158 ? -10.677 10.077 9.884 1.00 90.50 158 TYR A C 1
ATOM 1310 O O . TYR A 1 158 ? -11.170 11.199 9.694 1.00 90.50 158 TYR A O 1
ATOM 1318 N N . ILE A 1 159 ? -11.361 9.046 10.355 1.00 88.44 159 ILE A N 1
ATOM 1319 C CA . ILE A 1 159 ? -12.756 9.076 10.762 1.00 88.44 159 ILE A CA 1
ATOM 1320 C C . ILE A 1 159 ? -12.771 8.866 12.279 1.00 88.44 159 ILE A C 1
ATOM 1322 O O . ILE A 1 159 ? -12.292 7.830 12.741 1.00 88.44 159 ILE A O 1
ATOM 1326 N N . PRO A 1 160 ? -13.248 9.846 13.064 1.00 82.50 160 PRO A N 1
ATOM 1327 C CA . PRO A 1 160 ? -13.443 9.660 14.496 1.00 82.50 160 PRO A CA 1
ATOM 1328 C C . PRO A 1 160 ? -14.360 8.460 14.732 1.00 82.50 160 PRO A C 1
ATOM 1330 O O . PRO A 1 160 ? -15.368 8.317 14.040 1.00 82.50 160 PRO A O 1
ATOM 1333 N N . ILE A 1 161 ? -13.995 7.594 15.673 1.00 82.00 161 ILE A N 1
ATOM 1334 C CA . ILE A 1 161 ? -14.915 6.584 16.187 1.00 82.00 161 ILE A CA 1
ATOM 1335 C C . ILE A 1 161 ? -15.588 7.243 17.386 1.00 82.00 161 ILE A C 1
ATOM 1337 O O . ILE A 1 161 ? -14.908 7.546 18.362 1.00 82.00 161 ILE A O 1
ATOM 1341 N N . GLU A 1 162 ? -16.882 7.530 17.282 1.00 79.56 162 GLU A N 1
ATOM 1342 C CA . GLU A 1 162 ? -17.673 7.864 18.465 1.00 79.56 162 GLU A CA 1
ATOM 1343 C C . GLU A 1 162 ? -17.740 6.584 19.302 1.00 79.56 162 GLU A C 1
ATOM 1345 O O . GLU A 1 162 ? -18.260 5.560 18.852 1.00 79.56 162 GLU A O 1
ATOM 1350 N N . GLU A 1 163 ? -17.085 6.592 20.462 1.00 72.44 163 GLU A N 1
ATOM 1351 C CA . GLU A 1 163 ? -17.308 5.552 21.458 1.00 72.44 163 GLU A CA 1
ATOM 1352 C C . GLU A 1 163 ? -18.724 5.789 21.977 1.00 72.44 163 GLU A C 1
ATOM 1354 O O . GLU A 1 163 ? -18.979 6.802 22.622 1.00 72.44 163 GLU A O 1
ATOM 1359 N N . GLU A 1 164 ? -19.666 4.912 21.614 1.00 71.62 164 GLU A N 1
ATOM 1360 C CA . GLU A 1 164 ? -20.949 4.860 22.311 1.00 71.62 164 GLU A CA 1
ATOM 1361 C C . GLU A 1 164 ? -20.614 4.613 23.783 1.00 71.62 164 GLU A C 1
ATOM 1363 O O . GLU A 1 164 ? -20.078 3.556 24.129 1.00 71.62 164 GLU A O 1
ATOM 1368 N N . GLU A 1 165 ? -20.828 5.629 24.623 1.00 69.81 165 GLU A N 1
ATOM 1369 C CA . GLU A 1 165 ? -20.781 5.474 26.070 1.00 69.81 165 GLU A CA 1
ATOM 1370 C C . GLU A 1 165 ? -21.803 4.385 26.400 1.00 69.81 165 GLU A C 1
ATOM 1372 O O . GLU A 1 165 ? -23.007 4.583 26.236 1.00 69.81 165 GLU A O 1
ATOM 1377 N N . GLU A 1 166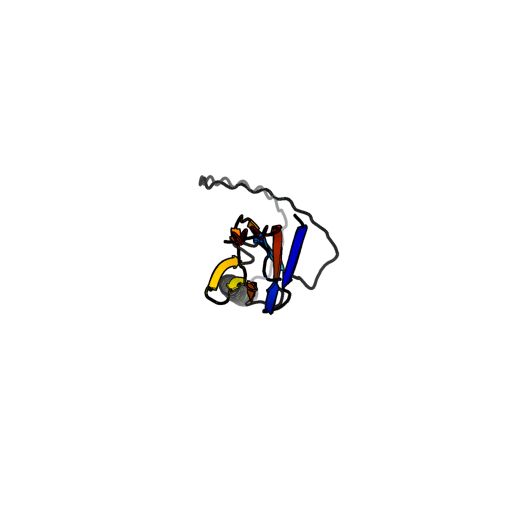 ? -21.326 3.194 26.777 1.00 68.38 166 GLU A N 1
ATOM 1378 C CA . GLU A 1 166 ? -22.190 2.196 27.391 1.00 68.38 166 GLU A CA 1
ATOM 1379 C C . GLU A 1 166 ? -22.742 2.865 28.653 1.00 68.38 166 GLU A C 1
ATOM 1381 O O . GLU A 1 166 ? -22.016 3.037 29.633 1.00 68.38 166 GLU A O 1
ATOM 1386 N N . GLU A 1 167 ? -24.001 3.318 28.600 1.00 67.88 167 GLU A N 1
ATOM 1387 C CA . GLU A 1 167 ? -24.757 3.688 29.790 1.00 67.88 167 GLU A CA 1
ATOM 1388 C C . GLU A 1 167 ? -24.747 2.453 30.695 1.00 67.88 167 GLU A C 1
ATOM 1390 O O . GLU A 1 167 ? -25.508 1.502 30.502 1.00 67.88 167 GLU A O 1
ATOM 1395 N N . GLU A 1 168 ? -23.819 2.428 31.654 1.00 71.69 168 GLU A N 1
ATOM 1396 C CA . GLU A 1 168 ? -23.883 1.513 32.780 1.00 71.69 168 GLU A CA 1
ATOM 1397 C C . GLU A 1 168 ? -25.174 1.851 33.526 1.00 71.69 168 GLU A C 1
ATOM 1399 O O . GLU A 1 168 ? -25.226 2.766 34.350 1.00 71.69 168 GLU A O 1
ATOM 1404 N N . ASP A 1 169 ? -26.235 1.122 33.181 1.00 71.12 169 ASP A N 1
ATOM 1405 C CA . ASP A 1 169 ? -27.493 1.061 33.910 1.00 71.12 169 ASP A CA 1
ATOM 1406 C C . ASP A 1 169 ? -27.174 0.734 35.378 1.00 71.12 169 ASP A C 1
ATOM 1408 O O . ASP A 1 169 ? -27.029 -0.427 35.775 1.00 71.12 169 ASP A O 1
ATOM 1412 N N . LEU A 1 170 ? -27.046 1.783 36.192 1.00 66.25 170 LEU A N 1
ATOM 1413 C CA . LEU A 1 170 ? -26.996 1.725 37.646 1.00 66.25 170 LEU A CA 1
ATOM 1414 C C . LEU A 1 170 ? -28.290 1.060 38.139 1.00 66.25 170 LEU A C 1
ATOM 1416 O O . LEU A 1 170 ? -29.338 1.703 38.234 1.00 66.25 170 LEU A O 1
ATOM 1420 N N . LYS A 1 171 ? -28.209 -0.236 38.447 1.00 65.69 171 LYS A N 1
ATOM 1421 C CA . LYS A 1 171 ? -29.216 -0.988 39.205 1.00 65.69 171 LYS A CA 1
ATOM 1422 C C . LYS A 1 171 ? -28.679 -1.404 40.562 1.00 65.69 171 LYS A C 1
ATOM 1424 O O . LYS A 1 171 ? -27.532 -1.897 40.618 1.00 65.69 171 LYS A O 1
#

Solvent-accessible surface area (backbone atoms only — not comparable to full-atom values): 10744 Å² total; per-residue (Å²): 123,50,77,50,76,48,78,36,66,60,71,46,72,52,75,46,72,53,53,38,27,39,37,41,42,35,40,36,56,43,74,65,62,97,76,77,77,97,69,88,74,84,75,84,72,84,74,85,75,77,91,74,92,78,92,80,90,81,89,82,88,86,81,92,80,88,78,91,82,85,89,86,90,80,75,58,70,66,58,50,54,54,52,50,53,49,53,52,53,53,49,53,52,48,55,54,48,61,74,64,43,40,35,40,35,32,41,34,47,95,90,48,76,44,83,73,50,75,36,24,86,92,80,34,38,68,45,81,48,80,49,74,46,81,37,81,50,50,39,30,40,43,40,45,60,72,49,74,50,46,31,40,39,41,32,32,34,44,34,83,56,81,75,77,77,76,78,75,77,88,122

Secondary structure (DSSP, 8-state):
-EEEEEEESSS-EEEPPSSEEEEEEEEEEEE--SS--------------------------------------SSHHHHHHHHHHHHHHHHHHHHHHHHH--EEEEEE-SS-EEEEEEEBTTTBSEEEEEEEEEESS--EEEEEES-TTEEEEEEEEEEE-----------

Organism: Anaeramoeba ignava (NCBI:txid1746090)

Nearest PDB structures (foldseek):
  7wim-assembly2_I  TM=8.015E-01  e=1.614E-05  Arabidopsis thaliana
  7wim-assembly3_L  TM=8.017E-01  e=1.905E-05  Arabidopsis thaliana
  7wim-assembly4_S  TM=8.139E-01  e=4.131E-05  Arabidopsis thaliana
  7wim-assembly1_E  TM=7.616E-01  e=3.500E-05  Arabidopsis thaliana
  7wim-assembly4_P  TM=8.028E-01  e=2.859E-04  Arabidopsis thaliana

Foldseek 3Di:
DDKDKDKDLAFDKDKDDAQWKWWWFKKFKDFDDVDDDDDPPPPPPPDPDDDDDDDDDDDDDDDDDDDDDDDDPDPVVVVVVVVVVVVVVVVVVVVVVQVVWWKWKWKDWPVDIGTDDIAGPVPHRMDGDTDMDHGNTMMMMGMDTPDSRIMMMIITDIHHDPDPPPPPPPD

pLDDT: mean 70.07, std 22.7, range [30.08, 94.88]